Protein AF-A0A4V1MA75-F1 (afdb_monomer_lite)

Radius of gyration: 11.75 Å; chains: 1; bounding box: 34×16×32 Å

Structure (mmCIF, N/CA/C/O backbone):
data_AF-A0A4V1MA75-F1
#
_entry.id   AF-A0A4V1MA75-F1
#
loop_
_atom_site.group_PDB
_atom_site.id
_atom_site.type_symbol
_atom_site.label_atom_id
_atom_site.label_alt_id
_atom_site.label_comp_id
_atom_site.label_asym_id
_atom_site.label_entity_id
_atom_site.label_seq_id
_atom_site.pdbx_PDB_ins_code
_atom_site.Cartn_x
_atom_site.Cartn_y
_atom_site.Cartn_z
_atom_site.occupancy
_atom_site.B_iso_or_equiv
_atom_site.auth_seq_id
_atom_site.auth_comp_id
_atom_site.auth_asym_id
_atom_site.auth_atom_id
_atom_site.pdbx_PDB_model_num
ATOM 1 N N . MET A 1 1 ? 22.090 -9.897 -2.442 1.00 44.94 1 MET A N 1
ATOM 2 C CA . MET A 1 1 ? 22.024 -8.552 -1.830 1.00 44.94 1 MET A CA 1
ATOM 3 C C . MET A 1 1 ? 20.560 -8.200 -1.676 1.00 44.94 1 MET A C 1
ATOM 5 O O . MET A 1 1 ? 19.846 -8.271 -2.667 1.00 44.94 1 MET A O 1
ATOM 9 N N . GLN A 1 2 ? 20.103 -7.911 -0.461 1.00 47.59 2 GLN A N 1
ATOM 10 C CA . GLN A 1 2 ? 18.733 -7.460 -0.224 1.00 47.59 2 GLN A CA 1
ATOM 11 C C . GLN A 1 2 ? 18.573 -6.097 -0.903 1.00 47.59 2 GLN A C 1
ATOM 13 O O . GLN A 1 2 ? 19.328 -5.174 -0.595 1.00 47.59 2 GLN A O 1
ATOM 18 N N . ARG A 1 3 ? 17.696 -5.988 -1.909 1.00 60.53 3 ARG A N 1
ATOM 19 C CA . ARG A 1 3 ? 17.437 -4.695 -2.550 1.00 60.53 3 ARG A CA 1
ATOM 20 C C . ARG A 1 3 ? 16.844 -3.772 -1.489 1.00 60.53 3 ARG A C 1
ATOM 22 O O . ARG A 1 3 ? 15.848 -4.117 -0.863 1.00 60.53 3 ARG A O 1
ATOM 29 N N . ALA A 1 4 ? 17.503 -2.643 -1.243 1.00 67.69 4 ALA A N 1
ATOM 30 C CA . ALA A 1 4 ? 17.001 -1.639 -0.320 1.00 67.69 4 ALA A CA 1
ATOM 31 C C . ALA A 1 4 ? 15.668 -1.098 -0.853 1.00 67.69 4 ALA A C 1
ATOM 33 O O . ALA A 1 4 ? 15.593 -0.691 -2.015 1.00 67.69 4 ALA A O 1
ATOM 34 N N . ILE A 1 5 ? 14.640 -1.100 -0.007 1.00 74.62 5 ILE A N 1
ATOM 35 C CA . ILE A 1 5 ? 13.364 -0.427 -0.256 1.00 74.62 5 ILE A CA 1
ATOM 36 C C . ILE A 1 5 ? 13.626 1.063 -0.503 1.00 74.62 5 ILE A C 1
ATOM 38 O O . ILE A 1 5 ? 14.248 1.738 0.314 1.00 74.62 5 ILE A O 1
ATOM 42 N N . ASN A 1 6 ? 13.207 1.561 -1.666 1.00 88.56 6 ASN A N 1
ATOM 43 C CA . ASN A 1 6 ? 13.266 2.976 -2.019 1.00 88.56 6 ASN A CA 1
ATOM 44 C C . ASN A 1 6 ? 11.824 3.491 -2.127 1.00 88.56 6 ASN A C 1
ATOM 46 O O . ASN A 1 6 ? 11.202 3.304 -3.179 1.00 88.56 6 ASN A O 1
ATOM 50 N N . PRO A 1 7 ? 11.263 4.030 -1.031 1.00 94.56 7 PRO A N 1
ATOM 51 C CA . PRO A 1 7 ? 9.874 4.458 -1.004 1.00 94.56 7 PRO A CA 1
ATOM 52 C C . PRO A 1 7 ? 9.695 5.724 -1.847 1.00 94.56 7 PRO A C 1
ATOM 54 O O . PRO A 1 7 ? 10.398 6.715 -1.651 1.00 94.56 7 PRO A O 1
ATOM 57 N N . TYR A 1 8 ? 8.751 5.690 -2.786 1.00 97.00 8 TYR A N 1
ATOM 58 C CA . TYR A 1 8 ? 8.410 6.830 -3.648 1.00 97.00 8 TYR A CA 1
ATOM 59 C C . TYR A 1 8 ? 7.127 7.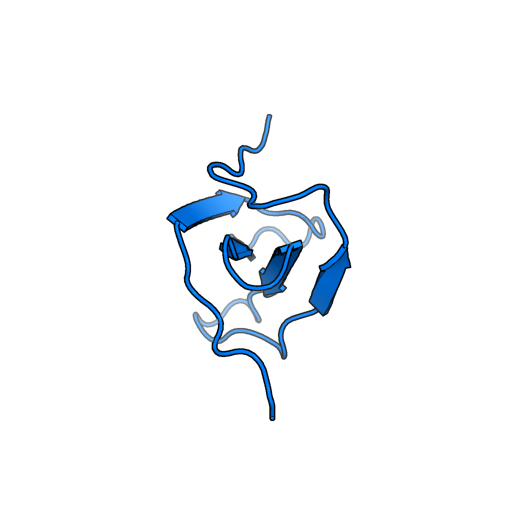534 -3.210 1.00 97.00 8 TYR A C 1
ATOM 61 O O . TYR A 1 8 ? 6.997 8.744 -3.379 1.00 97.00 8 TYR A O 1
ATOM 69 N N . SER A 1 9 ? 6.188 6.788 -2.636 1.00 98.19 9 SER A N 1
ATOM 70 C CA . SER A 1 9 ? 4.892 7.300 -2.207 1.00 98.19 9 SER A CA 1
ATOM 71 C C . SER A 1 9 ? 4.378 6.496 -1.020 1.00 98.19 9 SER A C 1
ATOM 73 O O . SER A 1 9 ? 4.670 5.304 -0.899 1.00 98.19 9 SER A O 1
ATOM 75 N N . VAL A 1 10 ? 3.617 7.167 -0.159 1.00 97.62 10 VAL A N 1
ATOM 76 C CA . VAL A 1 10 ? 2.895 6.581 0.967 1.00 97.62 10 VAL A CA 1
ATOM 77 C C . VAL A 1 10 ? 1.459 7.098 0.956 1.00 97.62 10 VAL A C 1
ATOM 79 O O . VAL A 1 10 ? 1.227 8.271 0.659 1.00 97.62 10 VAL A O 1
ATOM 82 N N . THR A 1 11 ? 0.507 6.230 1.283 1.00 98.38 11 THR A N 1
ATOM 83 C CA . THR A 1 11 ? -0.882 6.607 1.568 1.00 98.38 11 THR A CA 1
ATOM 84 C C . THR A 1 11 ? -1.399 5.837 2.779 1.00 98.38 11 THR A C 1
ATOM 86 O O . THR A 1 11 ? -0.794 4.842 3.187 1.00 98.38 11 THR A O 1
ATOM 89 N N . SER A 1 12 ? -2.504 6.307 3.351 1.00 97.81 12 SER A N 1
ATOM 90 C CA . SER A 1 12 ? -3.160 5.681 4.496 1.00 97.81 12 SER A CA 1
ATOM 91 C C . SER A 1 12 ? -4.652 5.499 4.260 1.00 97.81 12 SER A C 1
ATOM 93 O O . SER A 1 12 ? -5.323 6.444 3.837 1.00 97.81 12 SER A O 1
ATOM 95 N N . ALA A 1 13 ? -5.161 4.318 4.582 1.00 97.81 13 ALA A N 1
ATOM 96 C CA . ALA A 1 13 ? -6.581 3.986 4.656 1.00 97.81 13 ALA A CA 1
ATOM 97 C C . ALA A 1 13 ? -6.755 2.745 5.525 1.00 97.81 13 ALA A C 1
ATOM 99 O O . ALA A 1 13 ? -5.815 1.975 5.664 1.00 97.81 13 ALA A O 1
ATOM 100 N N . ASP A 1 14 ? -7.953 2.565 6.061 1.00 97.88 14 ASP A N 1
ATOM 101 C CA . ASP A 1 14 ? -8.390 1.304 6.656 1.00 97.88 14 ASP A CA 1
ATOM 102 C C . ASP A 1 14 ? -8.587 0.277 5.526 1.00 97.88 14 ASP A C 1
ATOM 104 O O . ASP A 1 14 ? -9.530 0.397 4.734 1.00 97.88 14 ASP A O 1
ATOM 108 N N . VAL A 1 15 ? -7.635 -0.647 5.356 1.00 96.88 15 VAL A N 1
ATOM 109 C CA . VAL A 1 15 ? -7.655 -1.632 4.259 1.00 96.88 15 VAL A CA 1
ATOM 110 C C . VAL A 1 15 ? -8.046 -3.033 4.706 1.00 96.88 15 VAL A C 1
ATOM 112 O O . VAL A 1 15 ? -8.339 -3.864 3.840 1.00 96.88 15 VAL A O 1
ATOM 115 N N . ASP A 1 16 ? -8.076 -3.307 6.009 1.00 96.88 16 ASP A N 1
ATOM 116 C CA . ASP A 1 16 ? -8.547 -4.579 6.563 1.00 96.88 16 ASP A CA 1
ATOM 117 C C . ASP A 1 16 ? -9.927 -4.495 7.247 1.00 96.88 16 ASP A C 1
ATOM 119 O O . ASP A 1 16 ? -10.553 -5.532 7.495 1.00 96.88 16 ASP A O 1
ATOM 123 N N . GLY A 1 17 ? -10.470 -3.286 7.402 1.00 97.38 17 GLY A N 1
ATOM 124 C CA . GLY A 1 17 ? -11.826 -3.009 7.864 1.00 97.38 17 GLY A CA 1
ATOM 125 C C . GLY A 1 17 ? -11.970 -2.976 9.382 1.00 97.38 17 GLY A C 1
ATOM 126 O O . GLY A 1 17 ? -13.086 -3.182 9.875 1.00 97.38 17 GLY A O 1
ATOM 127 N N . ASP A 1 18 ? -10.881 -2.782 10.125 1.00 97.62 18 ASP A N 1
ATOM 128 C CA . ASP A 1 18 ? -10.890 -2.766 11.589 1.00 97.62 18 ASP A CA 1
ATOM 129 C C . ASP A 1 18 ? -11.166 -1.378 12.201 1.00 97.62 18 ASP A C 1
ATOM 131 O O . ASP A 1 18 ? -11.476 -1.270 13.393 1.00 97.62 18 ASP A O 1
ATOM 135 N N . GLY A 1 19 ? -11.198 -0.338 11.363 1.00 97.81 19 GLY A N 1
ATOM 136 C CA . GLY A 1 19 ? -11.468 1.045 11.744 1.00 97.81 19 GLY A CA 1
ATOM 137 C C . GLY A 1 19 ? -10.219 1.879 12.030 1.00 97.81 19 GLY A C 1
ATOM 138 O O . GLY A 1 19 ? -10.359 3.081 12.291 1.00 97.81 19 GLY A O 1
ATOM 139 N N . ASP A 1 20 ? -9.025 1.293 11.953 1.00 97.94 20 ASP A N 1
ATOM 140 C CA . ASP A 1 20 ? -7.749 1.977 12.102 1.00 97.94 20 ASP A CA 1
ATOM 141 C C . ASP A 1 20 ? -7.106 2.262 10.735 1.00 97.94 20 ASP A C 1
ATOM 143 O O . ASP A 1 20 ? -7.246 1.535 9.760 1.00 97.94 20 ASP A O 1
ATOM 147 N N . ALA A 1 21 ? -6.405 3.393 10.617 1.00 98.12 21 ALA A N 1
ATOM 148 C CA . ALA A 1 21 ? -5.735 3.729 9.363 1.00 98.12 21 ALA A CA 1
ATOM 149 C C . ALA A 1 21 ? -4.433 2.926 9.212 1.00 98.12 21 ALA A C 1
ATOM 151 O O . ALA A 1 21 ? -3.502 3.112 10.006 1.00 98.12 21 ALA A O 1
ATOM 152 N N . ASP A 1 22 ? -4.346 2.125 8.152 1.00 98.31 22 ASP A N 1
ATOM 153 C CA . ASP A 1 22 ? -3.158 1.368 7.757 1.00 98.31 22 ASP A CA 1
ATOM 154 C C . ASP A 1 22 ? -2.221 2.189 6.871 1.00 98.31 22 ASP A C 1
ATOM 156 O O . ASP A 1 22 ? -2.539 3.300 6.437 1.00 98.31 22 ASP A O 1
ATOM 160 N N . MET A 1 23 ? -1.046 1.633 6.565 1.00 98.00 23 MET A N 1
ATOM 161 C CA . MET A 1 23 ? -0.051 2.274 5.710 1.00 98.00 23 MET A CA 1
ATOM 162 C C . MET A 1 23 ? 0.263 1.440 4.468 1.00 98.00 23 MET A C 1
ATOM 164 O O . MET A 1 23 ? 0.625 0.267 4.556 1.00 98.00 23 MET A O 1
ATOM 168 N N . LEU A 1 24 ? 0.212 2.083 3.300 1.00 98.38 24 LEU A N 1
ATOM 169 C CA . LEU A 1 24 ? 0.624 1.501 2.027 1.00 98.38 24 LEU A CA 1
ATOM 170 C C . LEU A 1 24 ? 1.798 2.294 1.452 1.00 98.38 24 LEU A C 1
ATOM 172 O O . LEU A 1 24 ? 1.756 3.523 1.407 1.00 98.38 24 LEU A O 1
ATOM 176 N N . VAL A 1 25 ? 2.833 1.600 0.977 1.00 98.19 25 VAL A N 1
ATOM 177 C CA . VAL A 1 25 ? 4.086 2.210 0.503 1.00 98.19 25 VAL A CA 1
ATOM 178 C C . VAL A 1 25 ? 4.447 1.684 -0.880 1.00 98.19 25 VAL A C 1
ATOM 180 O O . VAL A 1 25 ? 4.629 0.483 -1.047 1.00 98.19 25 VAL A O 1
ATOM 183 N N . ALA A 1 26 ? 4.612 2.568 -1.865 1.00 98.12 26 ALA A N 1
ATOM 184 C CA . ALA A 1 26 ? 5.147 2.213 -3.181 1.00 98.12 26 ALA A CA 1
ATOM 185 C C . ALA A 1 26 ? 6.685 2.171 -3.145 1.00 98.12 26 ALA A C 1
ATOM 187 O O . ALA A 1 26 ? 7.330 3.199 -2.919 1.00 98.12 26 ALA A O 1
ATOM 188 N N . ASN A 1 27 ? 7.279 1.001 -3.395 1.00 97.00 27 ASN A N 1
ATOM 189 C CA . ASN A 1 27 ? 8.723 0.767 -3.332 1.00 97.00 27 ASN A CA 1
ATOM 190 C C . ASN A 1 27 ? 9.335 0.668 -4.736 1.00 97.00 27 ASN A C 1
ATOM 192 O O . ASN A 1 27 ? 9.489 -0.421 -5.295 1.00 97.00 27 ASN A O 1
ATOM 196 N N . GLY A 1 28 ? 9.759 1.802 -5.294 1.00 95.69 28 GLY A N 1
ATOM 197 C CA . GLY A 1 28 ? 10.206 1.898 -6.686 1.00 95.69 28 GLY A CA 1
ATOM 198 C C . GLY A 1 28 ? 11.427 1.038 -7.049 1.00 95.69 28 GLY A C 1
ATOM 199 O O . GLY A 1 28 ? 11.566 0.619 -8.185 1.00 95.69 28 GLY A O 1
ATOM 200 N N . SER A 1 29 ? 12.337 0.751 -6.117 1.00 93.88 29 SER A N 1
ATOM 201 C CA . SER A 1 29 ? 13.515 -0.103 -6.389 1.00 93.88 29 SER A CA 1
ATOM 202 C C . SER A 1 29 ? 13.241 -1.604 -6.263 1.00 93.88 29 SER A C 1
ATOM 204 O O . SER A 1 29 ? 14.077 -2.423 -6.665 1.00 93.88 29 SER A O 1
ATOM 206 N N . SER A 1 30 ? 12.136 -1.947 -5.601 1.00 95.06 30 SER A N 1
ATOM 207 C CA . SER A 1 30 ? 11.795 -3.311 -5.196 1.00 95.06 30 SER A CA 1
ATOM 208 C C . SER A 1 30 ? 10.617 -3.870 -5.983 1.00 95.06 30 SER A C 1
ATOM 210 O O . SER A 1 30 ? 10.296 -5.035 -5.796 1.00 95.06 30 SER A O 1
ATOM 212 N N . ASP A 1 31 ? 10.007 -3.063 -6.855 1.00 96.50 31 ASP A N 1
ATOM 213 C CA . ASP A 1 31 ? 8.861 -3.430 -7.692 1.00 96.50 31 ASP A CA 1
ATOM 214 C C . ASP A 1 31 ? 7.675 -3.952 -6.870 1.00 96.50 31 ASP A C 1
ATOM 216 O O . ASP A 1 31 ? 6.913 -4.817 -7.306 1.00 96.50 31 ASP A O 1
ATOM 220 N N . THR A 1 32 ? 7.503 -3.411 -5.661 1.00 97.31 32 THR A N 1
ATOM 221 C CA . THR A 1 32 ? 6.448 -3.809 -4.724 1.00 97.31 32 THR A CA 1
ATOM 222 C C . THR A 1 32 ? 5.666 -2.618 -4.193 1.00 97.31 32 THR A C 1
ATOM 224 O O . THR A 1 32 ? 6.169 -1.496 -4.114 1.00 97.31 32 THR A O 1
ATOM 227 N N . VAL A 1 33 ? 4.445 -2.891 -3.742 1.00 98.00 33 VAL A N 1
ATOM 228 C CA . VAL A 1 33 ? 3.760 -2.088 -2.730 1.00 98.00 33 VAL A CA 1
ATOM 229 C C . VAL A 1 33 ? 3.777 -2.872 -1.423 1.00 98.00 33 VAL A C 1
ATOM 231 O O . VAL A 1 33 ? 3.405 -4.043 -1.403 1.00 98.00 33 VAL A O 1
ATOM 234 N N . SER A 1 34 ? 4.220 -2.247 -0.339 1.00 98.00 34 SER A N 1
ATOM 235 C CA . SER A 1 34 ? 4.122 -2.820 1.005 1.00 98.00 34 SER A CA 1
ATOM 236 C C . SER A 1 34 ? 2.833 -2.360 1.677 1.00 98.00 34 SER A C 1
ATOM 238 O O . SER A 1 34 ? 2.519 -1.174 1.615 1.00 98.00 34 SER A O 1
ATOM 240 N N . VAL A 1 35 ? 2.137 -3.269 2.355 1.00 98.19 35 VAL A N 1
ATOM 241 C CA . VAL A 1 35 ? 1.014 -2.971 3.258 1.00 98.19 35 VAL A CA 1
ATOM 242 C C . VAL A 1 35 ? 1.459 -3.249 4.688 1.00 98.19 35 VAL A C 1
ATOM 244 O O . VAL A 1 35 ? 2.034 -4.304 4.965 1.00 98.19 35 VAL A O 1
ATOM 247 N N . LEU A 1 36 ? 1.222 -2.295 5.581 1.00 98.44 36 LEU A N 1
ATOM 248 C CA . LEU A 1 36 ? 1.493 -2.396 7.007 1.00 98.44 36 LEU A CA 1
ATOM 249 C C . LEU A 1 36 ? 0.199 -2.098 7.759 1.00 98.44 36 LEU A C 1
ATOM 251 O O . LEU A 1 36 ? -0.272 -0.962 7.720 1.00 98.44 36 LEU A O 1
ATOM 255 N N . LEU A 1 37 ? -0.337 -3.116 8.430 1.00 98.56 37 LEU A N 1
ATOM 256 C CA . LEU A 1 37 ? -1.571 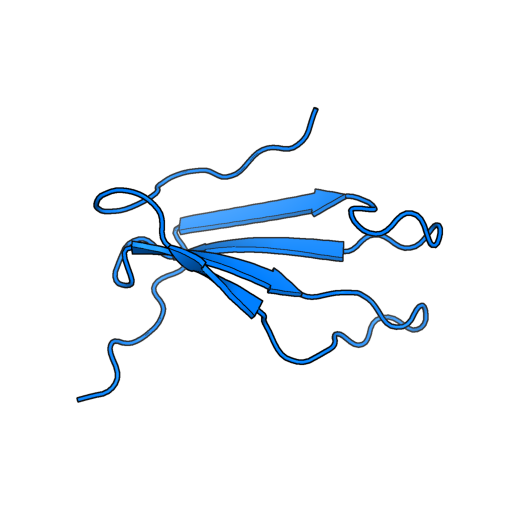-2.996 9.205 1.00 98.56 37 LEU A CA 1
ATOM 257 C C . LEU A 1 37 ? -1.295 -2.320 10.546 1.00 98.56 37 LEU A C 1
ATOM 259 O O . LEU A 1 37 ? -0.273 -2.609 11.183 1.00 98.56 37 LEU A O 1
ATOM 263 N N . ASN A 1 38 ? -2.166 -1.408 10.955 1.00 98.38 38 ASN A N 1
ATOM 264 C CA . ASN A 1 38 ? -2.072 -0.704 12.225 1.00 98.38 38 ASN A CA 1
ATOM 265 C C . ASN A 1 38 ? -2.709 -1.543 13.337 1.00 98.38 38 ASN A C 1
ATOM 267 O O . ASN A 1 38 ? -3.834 -1.991 13.224 1.00 98.38 38 ASN A O 1
ATOM 271 N N . ASN A 1 39 ? -2.015 -1.729 14.459 1.00 98.12 39 ASN A N 1
ATOM 272 C CA . ASN A 1 39 ? -2.540 -2.503 15.592 1.00 98.12 39 ASN A CA 1
ATOM 273 C C . ASN A 1 39 ? -3.489 -1.682 16.502 1.00 98.12 39 ASN A C 1
ATOM 275 O O . ASN A 1 39 ? -3.578 -1.962 17.702 1.00 98.12 39 ASN A O 1
ATOM 279 N N . GLY A 1 40 ? -4.072 -0.590 16.002 1.00 97.31 40 GLY A N 1
ATOM 280 C CA . GLY A 1 40 ? -4.938 0.340 16.745 1.00 97.31 40 GLY A CA 1
ATOM 281 C C . GLY A 1 40 ? -4.278 1.174 17.844 1.00 97.31 40 GLY A C 1
ATOM 282 O O . GLY A 1 40 ? -4.936 1.882 18.607 1.00 97.31 40 GLY A O 1
ATOM 283 N N . ASN A 1 41 ? -2.952 1.120 17.955 1.00 96.69 41 ASN A N 1
ATOM 284 C CA . ASN A 1 41 ? -2.186 1.861 18.963 1.00 96.69 41 ASN A CA 1
ATOM 285 C C . ASN A 1 41 ? -1.029 2.675 18.361 1.00 96.69 41 ASN A C 1
ATOM 287 O O . ASN A 1 41 ? -0.126 3.100 19.086 1.00 96.69 41 ASN A O 1
ATOM 291 N N . GLY A 1 42 ? -1.042 2.876 17.039 1.00 91.88 42 GLY A N 1
ATOM 292 C CA . GLY A 1 42 ? 0.006 3.589 16.307 1.00 91.88 42 GLY A CA 1
ATOM 293 C C . GLY A 1 42 ? 1.273 2.764 16.069 1.00 91.88 42 GLY A C 1
ATOM 294 O O . GLY A 1 42 ? 2.281 3.311 15.620 1.00 91.88 42 GLY A O 1
ATOM 295 N N . THR A 1 43 ? 1.245 1.462 16.368 1.00 97.50 43 THR A N 1
ATOM 296 C CA . THR A 1 43 ? 2.269 0.506 15.929 1.00 97.50 43 THR A CA 1
ATOM 297 C C . THR A 1 43 ? 1.774 -0.272 14.720 1.00 97.50 43 THR A C 1
ATOM 299 O O . THR A 1 43 ? 0.575 -0.477 14.561 1.00 97.50 43 THR A O 1
ATOM 302 N N . PHE A 1 44 ? 2.707 -0.739 13.893 1.00 98.00 44 PHE A N 1
ATOM 303 C CA . PHE A 1 44 ? 2.393 -1.467 12.670 1.00 98.00 44 PHE A CA 1
ATOM 304 C C . PHE A 1 44 ? 2.886 -2.912 12.743 1.00 98.00 44 PHE A C 1
ATOM 306 O O . PHE A 1 44 ? 3.947 -3.185 13.314 1.00 98.00 44 PHE A O 1
ATOM 313 N N . ALA A 1 45 ? 2.125 -3.829 12.152 1.00 97.75 45 ALA A N 1
ATOM 314 C CA . ALA A 1 45 ? 2.544 -5.203 11.914 1.00 97.75 45 ALA A CA 1
ATOM 315 C C . ALA A 1 45 ? 3.732 -5.279 10.932 1.00 97.75 45 ALA A C 1
ATOM 317 O O . ALA A 1 45 ? 4.143 -4.285 10.322 1.00 97.75 45 ALA A O 1
ATOM 318 N N . GLU A 1 46 ? 4.298 -6.479 10.766 1.00 97.25 46 GLU A N 1
ATOM 319 C CA . GLU A 1 46 ? 5.294 -6.706 9.719 1.00 97.25 46 GLU A CA 1
ATOM 320 C C . GLU A 1 46 ? 4.686 -6.409 8.345 1.00 97.25 46 GLU A C 1
ATOM 322 O O . GLU A 1 46 ? 3.541 -6.759 8.057 1.00 97.25 46 GLU A O 1
ATOM 327 N N . LYS A 1 47 ? 5.471 -5.756 7.486 1.00 95.81 47 LYS A N 1
ATOM 328 C CA . LYS A 1 47 ? 5.019 -5.424 6.142 1.00 95.81 47 LYS A CA 1
ATOM 329 C C . LYS A 1 47 ? 4.748 -6.687 5.320 1.00 95.81 47 LYS A C 1
ATOM 331 O O . LYS A 1 47 ? 5.580 -7.595 5.261 1.00 95.81 47 LYS A O 1
ATOM 336 N N . VAL A 1 48 ? 3.643 -6.681 4.587 1.00 97.81 48 VAL A N 1
ATOM 337 C CA . VAL A 1 48 ? 3.377 -7.642 3.515 1.00 97.81 48 VAL A CA 1
ATOM 338 C C . VAL A 1 48 ? 3.666 -6.960 2.186 1.00 97.81 48 VAL A C 1
ATOM 340 O O . VAL A 1 48 ? 3.105 -5.907 1.891 1.00 97.81 48 VAL A O 1
ATOM 343 N N . ASP A 1 49 ? 4.556 -7.544 1.385 1.00 97.31 49 ASP A N 1
ATOM 344 C CA . ASP A 1 49 ? 4.883 -7.019 0.061 1.00 97.31 49 ASP A CA 1
ATOM 345 C C . ASP A 1 49 ? 4.010 -7.667 -1.010 1.00 97.31 49 ASP A C 1
ATOM 347 O O . ASP A 1 49 ? 3.968 -8.890 -1.153 1.00 97.31 49 ASP A O 1
ATOM 351 N N . TYR A 1 50 ? 3.396 -6.826 -1.830 1.00 97.19 50 TYR A N 1
ATOM 352 C CA . TYR A 1 50 ? 2.685 -7.219 -3.033 1.00 97.19 50 TYR A CA 1
ATOM 353 C C . TYR A 1 50 ? 3.514 -6.816 -4.242 1.00 97.19 50 TYR A C 1
ATOM 355 O O . TYR A 1 50 ? 3.891 -5.652 -4.390 1.00 97.19 50 TYR A O 1
ATOM 363 N N . ALA A 1 51 ? 3.815 -7.786 -5.105 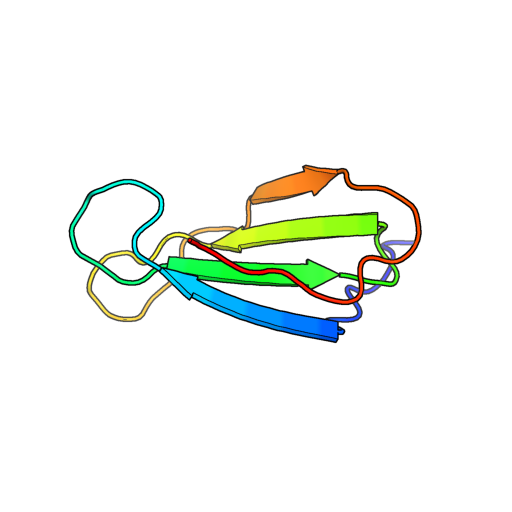1.00 97.31 51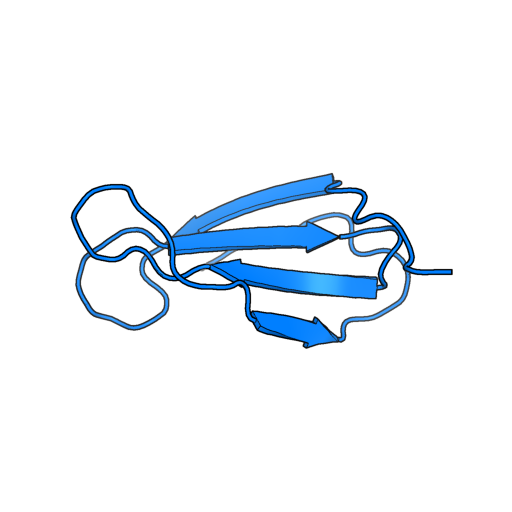 ALA A N 1
ATOM 364 C CA . ALA A 1 51 ? 4.501 -7.514 -6.358 1.00 97.31 51 ALA A CA 1
ATOM 365 C C . ALA A 1 51 ? 3.647 -6.603 -7.248 1.00 97.31 51 ALA A C 1
ATOM 367 O O . ALA A 1 51 ? 2.428 -6.751 -7.343 1.00 97.31 51 ALA A O 1
ATOM 368 N N . THR A 1 52 ? 4.312 -5.672 -7.914 1.00 95.12 52 THR A N 1
ATOM 369 C CA . THR A 1 52 ? 3.714 -4.747 -8.877 1.00 95.12 52 THR A CA 1
ATOM 370 C C . THR A 1 52 ? 4.425 -4.869 -10.227 1.00 95.12 52 THR A C 1
ATOM 372 O O . THR A 1 52 ? 5.089 -5.870 -10.500 1.00 95.12 52 THR A O 1
ATOM 375 N N . GLY A 1 53 ? 4.253 -3.869 -11.095 1.00 93.81 53 GLY A N 1
ATOM 376 C CA . GLY A 1 53 ? 5.114 -3.680 -12.259 1.00 93.81 53 GLY A CA 1
ATOM 377 C C . GLY A 1 53 ? 6.445 -3.013 -11.898 1.00 93.81 53 GLY A C 1
ATOM 378 O O . GLY A 1 53 ? 6.746 -2.783 -10.731 1.00 93.81 53 GLY A O 1
ATOM 379 N N . ASP A 1 54 ? 7.223 -2.676 -12.926 1.00 95.62 54 ASP A N 1
ATOM 380 C CA . ASP A 1 54 ? 8.505 -1.988 -12.762 1.00 95.62 54 ASP A CA 1
ATOM 381 C C . ASP A 1 54 ? 8.305 -0.604 -12.133 1.00 95.62 54 ASP A C 1
ATOM 383 O O . ASP A 1 54 ? 7.517 0.214 -12.625 1.00 95.62 54 ASP A O 1
ATOM 387 N N . ARG A 1 55 ? 9.043 -0.351 -11.051 1.00 95.44 55 ARG A N 1
ATOM 388 C CA . ARG A 1 55 ? 9.219 0.962 -10.435 1.00 95.44 55 ARG A CA 1
ATOM 389 C C . ARG A 1 55 ? 7.905 1.706 -10.144 1.00 95.44 55 ARG A C 1
ATOM 391 O O . ARG 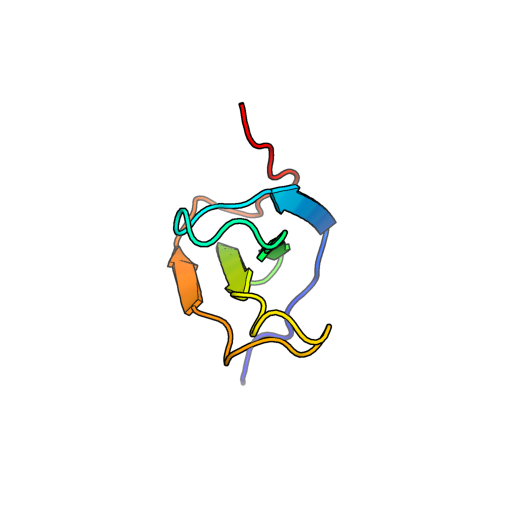A 1 55 ? 7.658 2.776 -10.711 1.00 95.44 55 ARG A O 1
ATOM 398 N N . PRO A 1 56 ? 7.067 1.202 -9.216 1.00 97.12 56 PRO A N 1
ATOM 399 C CA . PRO A 1 56 ? 5.851 1.899 -8.813 1.00 97.12 56 PRO A CA 1
ATOM 400 C C . PRO A 1 56 ? 6.180 3.277 -8.219 1.00 97.12 56 PRO A C 1
ATOM 402 O O . PRO A 1 56 ? 7.009 3.407 -7.318 1.00 97.12 56 PRO A O 1
ATOM 405 N N . PHE A 1 57 ? 5.515 4.315 -8.733 1.00 97.31 57 PHE A N 1
ATOM 406 C CA . PHE A 1 57 ? 5.712 5.703 -8.293 1.00 97.31 57 PHE A CA 1
ATOM 407 C C . PHE A 1 57 ? 4.684 6.187 -7.286 1.00 97.31 57 PHE A C 1
ATOM 409 O O . PHE A 1 57 ? 4.995 7.049 -6.470 1.00 97.31 57 PHE A O 1
ATOM 416 N N . SER A 1 58 ? 3.462 5.671 -7.364 1.00 97.06 58 SER A N 1
ATOM 417 C CA . SER A 1 58 ? 2.354 6.139 -6.547 1.00 97.06 58 SER A CA 1
ATOM 418 C C . SER A 1 58 ? 1.466 4.977 -6.143 1.00 97.06 58 SER A C 1
ATOM 420 O O . SER A 1 58 ? 1.268 4.043 -6.922 1.00 97.06 58 SER A O 1
ATOM 422 N N . VAL A 1 59 ? 0.922 5.071 -4.936 1.00 97.19 59 VAL A N 1
ATOM 423 C CA . VAL A 1 59 ? -0.153 4.223 -4.433 1.00 97.19 59 VAL A CA 1
ATOM 424 C C . VAL A 1 59 ? -1.285 5.135 -3.966 1.00 97.19 59 VAL A C 1
ATOM 426 O O . VAL A 1 59 ? -1.049 6.145 -3.307 1.00 97.19 59 VAL A O 1
ATOM 429 N N . THR A 1 60 ? -2.518 4.804 -4.344 1.00 97.12 60 THR A N 1
ATOM 430 C CA . THR A 1 60 ? -3.724 5.521 -3.921 1.00 97.12 60 THR A CA 1
ATOM 431 C C . THR A 1 60 ? -4.800 4.524 -3.534 1.00 97.12 60 THR A C 1
ATOM 433 O O . THR A 1 60 ? -4.806 3.385 -3.998 1.00 97.12 60 THR A O 1
ATOM 436 N N . VAL A 1 61 ? -5.715 4.995 -2.705 1.00 94.62 61 VAL A N 1
ATOM 437 C CA . VAL A 1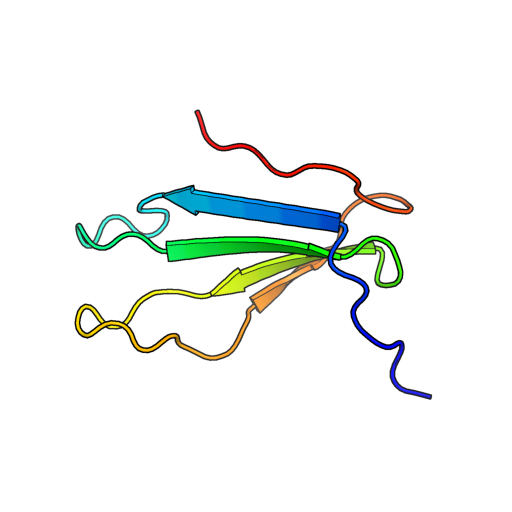 61 ? -6.898 4.293 -2.210 1.00 94.62 61 VAL A CA 1
ATOM 438 C C . VAL A 1 61 ? -8.130 5.106 -2.617 1.00 94.62 61 VAL A C 1
ATOM 440 O O . VAL A 1 61 ? -8.015 6.324 -2.789 1.00 94.62 61 VAL A O 1
ATOM 443 N N . SER A 1 62 ? -9.250 4.431 -2.886 1.00 89.75 62 SER A N 1
ATOM 444 C CA . SER A 1 62 ? -10.500 5.020 -3.400 1.00 89.75 62 SER A CA 1
ATOM 445 C C . SER A 1 62 ? -11.562 5.157 -2.326 1.00 89.75 62 SER A C 1
ATOM 447 O O . SER A 1 62 ? -11.692 4.171 -1.570 1.00 89.75 62 SER A O 1
#

pLDDT: mean 93.74, std 10.93, range [44.94, 98.56]

Secondary structure (DSSP, 8-state):
-PPPP-EEEEEEE-SSSSSSPEEEEEETTTTEEEEE-B-SSS-BPPPEEEE-SSS-------

Sequence (62 aa):
MQRAINPYSVTSADVDGDGDADMLVANGSSDTVSVLLNNGNGTFAEKVDYATGDRPFSVTVS

Foldseek 3Di:
DPFDFDWQEKDWDDPVPPPDIWIWTQGQRVQWIWTWDDPVPRDTDDIDTDHHDHGDNYDDDD